Protein AF-A0A8H5K8V5-F1 (afdb_monomer)

Mean predicted aligned error: 14.96 Å

Sequence (140 aa):
MLPTPLQGTYQQYKADTDSVAAWLASTAKACGYPADLLTSTAVPSSQPKGGGRLKGKARKDAKKQKPAPSVAPVEPTRPKYIIAIKDFIPLAEYIFASTKPLISVPKSLAETIDRVIYMRSRFGAQLEEHGAEVNDKSDA

InterPro domains:
  IPR046539 Domain of unknown function DUF6604 [PF20253] (11-139)

Solvent-accessible surface area (backbone atoms only — not comparable to full-atom values): 9053 Å² total; per-residue (Å²): 131,82,58,70,71,57,53,54,52,52,50,50,35,52,53,38,49,51,50,53,51,49,50,44,52,54,50,23,41,68,48,67,45,63,65,73,71,44,49,51,80,66,73,81,73,77,65,88,68,88,75,84,84,89,75,76,93,76,86,77,75,82,85,77,74,86,80,78,90,77,85,67,83,81,68,82,79,72,86,83,70,49,75,60,77,85,49,51,60,60,38,50,51,52,46,68,73,35,80,52,59,83,81,79,83,56,68,69,55,55,56,37,51,53,47,34,53,52,43,51,56,50,51,52,54,54,34,50,77,71,73,44,89,78,67,78,80,76,78,119

pLDDT: mean 72.69, std 20.72, range [32.94, 95.94]

Organism: NCBI:txid42672

Secondary structure (DSSP, 8-state):
---HHHHHHHHHHHHHHHHHHHHHHHHHHHTT--HHHHB---S------------SS-SSSTTS-PPP---------PPPPB--GGGHHHHHHHHHH--SSPPPPPHHHHHHHHHHHHHHHHHHHHHHHTT----GGGG-

Radius of gyration: 21.62 Å; Cα contacts (8 Å, |Δi|>4): 65; chains: 1; bounding box: 50×56×41 Å

Foldseek 3Di:
DPDPVLVVLVVLLVVLVQVLLLCLLVLLVQLVNDVVLQAPPDPDPDDVPPDDDPPDDPPPDPPPDDDDDDPDPPDPPRDRTDDDPVCSVVSVVSSVPRPPPPDDDDPVNVVSVVSSVVSVVVSLVVCVVVPHDDDPVVPD

Structure (mmCIF, N/CA/C/O backbone):
data_AF-A0A8H5K8V5-F1
#
_entry.id   AF-A0A8H5K8V5-F1
#
loop_
_atom_site.group_PDB
_atom_site.id
_atom_site.type_symbol
_atom_site.label_atom_id
_atom_site.label_alt_id
_atom_site.label_comp_id
_atom_site.label_asym_id
_atom_site.label_entity_id
_atom_site.label_seq_id
_atom_site.pdbx_PDB_ins_code
_atom_site.Cartn_x
_atom_site.Cartn_y
_atom_site.Cartn_z
_atom_site.occupancy
_atom_site.B_iso_or_equiv
_atom_site.auth_seq_id
_atom_site.auth_comp_id
_atom_site.auth_asym_id
_atom_site.auth_atom_id
_atom_site.pdbx_PDB_model_num
ATOM 1 N N . MET A 1 1 ? 19.664 3.271 -21.479 1.00 57.97 1 MET A N 1
ATOM 2 C CA . MET A 1 1 ? 18.492 4.162 -21.336 1.00 57.97 1 MET A CA 1
ATOM 3 C C . MET A 1 1 ? 17.263 3.290 -21.477 1.00 57.97 1 MET A C 1
ATOM 5 O O . MET A 1 1 ? 17.178 2.612 -22.492 1.00 57.97 1 MET A O 1
ATOM 9 N N . LEU A 1 2 ? 16.387 3.215 -20.467 1.00 58.50 2 LEU A N 1
ATOM 10 C CA . LEU A 1 2 ? 15.146 2.447 -20.618 1.00 58.50 2 LEU A CA 1
ATOM 11 C C . LEU A 1 2 ? 14.264 3.118 -21.686 1.00 58.50 2 LEU A C 1
ATOM 13 O O . LEU A 1 2 ? 14.143 4.345 -21.662 1.00 58.50 2 LEU A O 1
ATOM 17 N N . PRO A 1 3 ? 13.649 2.351 -22.600 1.00 68.00 3 PRO A N 1
ATOM 18 C CA . PRO A 1 3 ? 12.609 2.852 -23.489 1.00 68.00 3 PRO A CA 1
ATOM 19 C C . PRO A 1 3 ? 11.557 3.680 -22.732 1.00 68.00 3 PRO A C 1
ATOM 21 O O . PRO A 1 3 ? 11.079 3.268 -21.675 1.00 68.00 3 PRO A O 1
ATOM 24 N N . THR A 1 4 ? 11.160 4.836 -23.272 1.00 63.28 4 THR A N 1
ATOM 25 C CA . THR A 1 4 ? 10.184 5.759 -22.654 1.00 63.28 4 THR A CA 1
ATOM 26 C C . THR A 1 4 ? 8.873 5.087 -22.204 1.00 63.28 4 THR A C 1
ATOM 28 O O . THR A 1 4 ? 8.406 5.406 -21.109 1.00 63.28 4 THR A O 1
ATOM 31 N N . PRO A 1 5 ? 8.295 4.114 -22.945 1.00 66.31 5 PRO A N 1
ATOM 32 C CA . PRO A 1 5 ? 7.114 3.383 -22.479 1.00 66.31 5 PRO A CA 1
ATOM 33 C C . PRO A 1 5 ? 7.359 2.592 -21.185 1.00 66.31 5 PRO A C 1
ATOM 35 O O . PRO A 1 5 ? 6.486 2.541 -20.324 1.00 66.31 5 PRO A O 1
ATOM 38 N N . LEU A 1 6 ? 8.562 2.033 -21.000 1.00 72.25 6 LEU A N 1
ATOM 39 C CA . LEU A 1 6 ? 8.928 1.279 -19.796 1.00 72.25 6 LEU A CA 1
ATOM 40 C C . LEU A 1 6 ? 9.077 2.184 -18.571 1.00 72.25 6 LEU A C 1
ATOM 42 O O . LEU A 1 6 ? 8.811 1.753 -17.451 1.00 72.25 6 LEU A O 1
ATOM 46 N N . GLN A 1 7 ? 9.457 3.449 -18.772 1.00 77.31 7 GLN A N 1
ATOM 47 C CA . GLN A 1 7 ? 9.548 4.417 -17.682 1.00 77.31 7 GLN A CA 1
ATOM 48 C C . GLN A 1 7 ? 8.167 4.741 -17.097 1.00 77.31 7 GLN A C 1
ATOM 50 O O . GLN A 1 7 ? 8.028 4.783 -15.876 1.00 77.31 7 GLN A O 1
ATOM 55 N N . GLY A 1 8 ? 7.146 4.905 -17.947 1.00 82.81 8 GLY A N 1
ATOM 56 C CA . GLY A 1 8 ? 5.762 5.106 -17.507 1.00 82.81 8 GLY A CA 1
ATOM 57 C C . GLY A 1 8 ? 5.203 3.888 -16.768 1.00 82.81 8 GLY A C 1
ATOM 58 O O . GLY A 1 8 ? 4.679 4.026 -15.665 1.00 82.81 8 GLY A O 1
ATOM 59 N N . THR A 1 9 ? 5.403 2.686 -17.319 1.00 82.88 9 THR A N 1
ATOM 60 C CA . THR A 1 9 ? 5.012 1.413 -16.684 1.00 82.88 9 THR A CA 1
ATOM 61 C C . THR A 1 9 ? 5.640 1.253 -15.299 1.00 82.88 9 THR A C 1
ATOM 63 O O . THR A 1 9 ? 4.949 0.942 -14.329 1.00 82.88 9 THR A O 1
ATOM 66 N N . TYR A 1 10 ? 6.944 1.519 -15.178 1.00 85.06 10 TYR A N 1
ATOM 67 C CA . TYR A 1 10 ? 7.652 1.417 -13.904 1.00 85.06 10 TYR A CA 1
ATOM 68 C C . TYR A 1 10 ? 7.175 2.461 -12.882 1.00 85.06 10 TYR A C 1
ATOM 70 O O . TYR A 1 10 ? 7.000 2.143 -11.706 1.00 85.06 10 TYR A O 1
ATOM 78 N N . GLN A 1 11 ? 6.924 3.702 -13.313 1.00 88.50 11 GLN A N 1
ATOM 79 C CA . GLN A 1 11 ? 6.360 4.739 -12.442 1.00 88.50 11 GLN A CA 1
ATOM 80 C C . GLN A 1 11 ? 4.967 4.361 -11.931 1.00 88.50 11 GLN A C 1
ATOM 82 O O . GLN A 1 11 ? 4.701 4.518 -10.740 1.00 88.50 11 GLN A O 1
ATOM 87 N N . GLN A 1 12 ? 4.109 3.819 -12.800 1.00 89.00 12 GLN A N 1
ATOM 88 C CA . GLN A 1 12 ? 2.776 3.357 -12.421 1.00 89.00 12 GLN A CA 1
ATOM 89 C C . GLN A 1 12 ? 2.855 2.216 -11.400 1.00 89.00 12 GLN A C 1
ATOM 91 O O . GLN A 1 12 ? 2.226 2.295 -10.349 1.00 89.00 12 GLN A O 1
ATOM 96 N N . TYR A 1 13 ? 3.713 1.219 -11.644 1.00 90.94 13 TYR A N 1
ATOM 97 C CA . TYR A 1 13 ? 3.995 0.149 -10.684 1.00 90.94 13 TYR A CA 1
ATOM 98 C C . TYR A 1 13 ? 4.405 0.696 -9.305 1.00 90.94 13 TYR A C 1
ATOM 100 O O . TYR A 1 13 ? 3.894 0.247 -8.276 1.00 90.94 13 TYR A O 1
ATOM 108 N N . LYS A 1 14 ? 5.300 1.695 -9.265 1.00 90.88 14 LYS A N 1
ATOM 109 C CA . LYS A 1 14 ? 5.727 2.334 -8.010 1.00 90.88 14 LYS A CA 1
ATOM 110 C C . LYS A 1 14 ? 4.575 3.055 -7.311 1.00 90.88 14 LYS A C 1
ATOM 112 O O . LYS A 1 14 ? 4.399 2.852 -6.114 1.00 90.88 14 LYS A O 1
ATOM 117 N N . ALA A 1 15 ? 3.785 3.834 -8.045 1.00 91.62 15 ALA A N 1
ATOM 118 C CA . ALA A 1 15 ? 2.640 4.557 -7.493 1.00 91.62 15 ALA A CA 1
ATOM 119 C C . ALA A 1 15 ? 1.560 3.612 -6.938 1.00 91.62 15 ALA A C 1
ATOM 121 O O . ALA A 1 15 ? 0.987 3.861 -5.874 1.00 91.62 15 ALA A O 1
ATOM 122 N N . ASP A 1 16 ? 1.310 2.500 -7.627 1.00 92.56 16 ASP A N 1
ATOM 123 C CA . ASP A 1 16 ? 0.351 1.493 -7.187 1.00 92.56 16 ASP A CA 1
ATOM 124 C C . ASP A 1 16 ? 0.856 0.737 -5.952 1.00 92.56 16 ASP A C 1
ATOM 126 O O . ASP A 1 16 ? 0.105 0.539 -4.997 1.00 92.56 16 ASP A O 1
ATOM 130 N N . THR A 1 17 ? 2.151 0.404 -5.914 1.00 93.56 17 THR A N 1
ATOM 131 C CA . THR A 1 17 ? 2.793 -0.191 -4.729 1.00 93.56 17 THR A CA 1
ATOM 132 C C . THR A 1 17 ? 2.690 0.739 -3.518 1.00 93.56 17 THR A C 1
ATOM 134 O O . THR A 1 17 ? 2.332 0.296 -2.426 1.00 93.56 17 THR A O 1
ATOM 137 N N . ASP A 1 18 ? 2.952 2.035 -3.706 1.00 91.94 18 ASP A N 1
ATOM 138 C CA . ASP A 1 18 ? 2.837 3.041 -2.646 1.00 91.94 18 ASP A CA 1
ATOM 139 C C . ASP A 1 18 ? 1.383 3.186 -2.161 1.00 91.94 18 ASP A C 1
ATOM 141 O O . ASP A 1 18 ? 1.139 3.392 -0.971 1.00 91.94 18 ASP A O 1
ATOM 145 N N . SER A 1 19 ? 0.405 3.023 -3.058 1.00 92.88 19 SER A N 1
ATOM 146 C CA . SER A 1 19 ? -1.022 3.044 -2.714 1.00 92.88 19 SER A CA 1
ATOM 147 C C . SER A 1 19 ? -1.424 1.840 -1.856 1.00 92.88 19 SER A C 1
ATOM 149 O O . SER A 1 19 ? -2.123 2.011 -0.854 1.00 92.88 19 SER A O 1
ATOM 151 N N . VAL A 1 20 ? -0.936 0.639 -2.192 1.00 94.19 20 VAL A N 1
ATOM 152 C CA . VAL A 1 20 ? -1.133 -0.575 -1.377 1.00 94.19 20 VAL A CA 1
ATOM 153 C C . VAL A 1 20 ? -0.485 -0.410 -0.002 1.00 94.19 20 VAL A C 1
ATOM 155 O O . VAL A 1 20 ? -1.133 -0.655 1.016 1.00 94.19 20 VAL A O 1
ATOM 158 N N . ALA A 1 21 ? 0.756 0.083 0.048 1.00 93.62 21 ALA A N 1
ATOM 159 C CA . ALA A 1 21 ? 1.462 0.352 1.299 1.00 93.62 21 ALA A CA 1
ATOM 160 C C . ALA A 1 21 ? 0.695 1.352 2.183 1.00 93.62 21 ALA A C 1
ATOM 162 O O . ALA A 1 21 ? 0.471 1.105 3.368 1.00 93.62 21 ALA A O 1
ATOM 163 N N . ALA A 1 22 ? 0.242 2.468 1.607 1.00 92.56 22 ALA A N 1
ATOM 164 C CA . ALA A 1 22 ? -0.519 3.478 2.332 1.00 92.56 22 ALA A CA 1
ATOM 165 C C . ALA A 1 22 ? -1.833 2.918 2.895 1.00 92.56 22 ALA A C 1
ATOM 167 O O . ALA A 1 22 ? -2.189 3.218 4.040 1.00 92.56 22 ALA A O 1
ATOM 168 N N . TRP A 1 23 ? -2.540 2.084 2.125 1.00 94.69 23 TRP A N 1
ATOM 169 C CA . TRP A 1 23 ? -3.752 1.426 2.603 1.00 94.69 23 TRP A CA 1
ATOM 170 C C . TRP A 1 23 ? -3.455 0.460 3.755 1.00 94.69 23 TRP A C 1
ATOM 172 O O . TRP A 1 23 ? -4.118 0.544 4.789 1.00 94.69 23 TRP A O 1
ATOM 182 N N . LEU A 1 24 ? -2.424 -0.384 3.636 1.00 94.94 24 LEU A N 1
ATOM 183 C CA . LEU A 1 24 ? -2.024 -1.311 4.700 1.00 94.94 24 LEU A CA 1
ATOM 184 C C . LEU A 1 24 ? -1.648 -0.572 5.987 1.00 94.94 24 LEU A C 1
ATOM 186 O O . LEU A 1 24 ? -2.182 -0.885 7.046 1.00 94.94 24 LEU A O 1
ATOM 190 N N . ALA A 1 25 ? -0.794 0.452 5.922 1.00 93.44 25 ALA A N 1
ATOM 191 C CA . ALA A 1 25 ? -0.402 1.183 7.127 1.00 93.44 25 ALA A CA 1
ATOM 192 C C . ALA A 1 25 ? -1.563 1.943 7.771 1.00 93.44 25 ALA A C 1
ATOM 194 O O . ALA A 1 25 ? -1.726 1.898 8.991 1.00 93.44 25 ALA A O 1
ATOM 195 N N . SER A 1 26 ? -2.367 2.658 6.981 1.00 92.50 26 SER A N 1
ATOM 196 C CA . SER A 1 26 ? -3.498 3.418 7.527 1.00 92.50 26 SER A CA 1
ATOM 197 C C . SER A 1 26 ? -4.543 2.497 8.159 1.00 92.50 26 SER A C 1
ATOM 199 O O . SER A 1 26 ? -5.023 2.783 9.258 1.00 92.50 26 SER A O 1
ATOM 201 N N . THR A 1 27 ? -4.827 1.361 7.522 1.00 94.00 27 THR A N 1
ATOM 202 C CA . THR A 1 27 ? -5.804 0.382 8.005 1.00 94.00 27 THR A CA 1
ATOM 203 C C . THR A 1 27 ? -5.281 -0.381 9.220 1.00 94.00 27 THR A C 1
ATOM 205 O O . THR A 1 27 ? -5.990 -0.486 10.219 1.00 94.00 27 THR A O 1
ATOM 208 N N . ALA A 1 28 ? -4.023 -0.833 9.206 1.00 93.38 28 ALA A N 1
ATOM 209 C CA . AL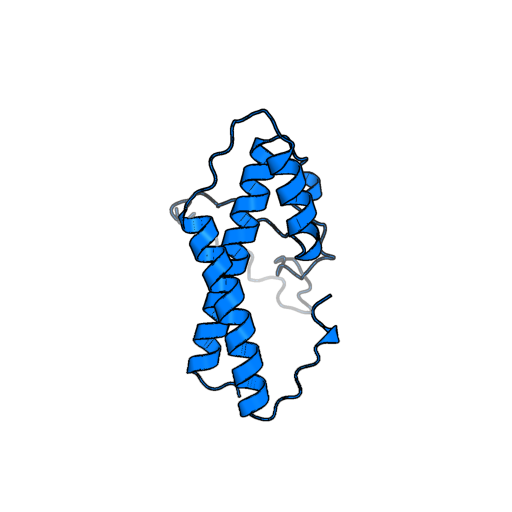A A 1 28 ? -3.402 -1.481 10.361 1.00 93.38 28 ALA A CA 1
ATOM 210 C C . ALA A 1 28 ? -3.367 -0.534 11.569 1.00 93.38 28 ALA A C 1
ATOM 212 O O . ALA A 1 28 ? -3.742 -0.921 12.674 1.00 93.38 28 ALA A O 1
ATOM 213 N N . LYS A 1 29 ? -3.015 0.742 11.357 1.00 92.75 29 LYS A N 1
ATOM 214 C CA . LYS A 1 29 ? -3.066 1.768 12.407 1.00 92.75 29 LYS A CA 1
ATOM 215 C C . LYS A 1 29 ? -4.479 1.945 12.967 1.00 92.75 29 LYS A C 1
ATOM 217 O O . LYS A 1 29 ? -4.637 2.043 14.180 1.00 92.75 29 LYS A O 1
ATOM 222 N N . ALA A 1 30 ? -5.501 1.968 12.110 1.00 91.56 30 ALA A N 1
ATOM 223 C CA . ALA A 1 30 ? -6.898 2.046 12.544 1.00 91.56 30 ALA A CA 1
ATOM 224 C C . ALA A 1 30 ? -7.338 0.814 13.361 1.00 91.56 30 ALA A C 1
ATOM 226 O O . ALA A 1 30 ? -8.220 0.931 14.207 1.00 91.56 30 ALA A O 1
ATOM 227 N N . CYS A 1 31 ? -6.689 -0.335 13.154 1.00 92.44 31 CYS A N 1
ATOM 228 C CA . CYS A 1 31 ? -6.877 -1.562 13.934 1.00 92.44 31 CYS A CA 1
ATOM 229 C C . CYS A 1 31 ? -6.082 -1.604 15.245 1.00 92.44 31 CYS A C 1
ATOM 231 O O . CYS A 1 31 ? -6.191 -2.576 15.983 1.00 92.44 31 CYS A O 1
ATOM 233 N N . GLY A 1 32 ? -5.283 -0.574 15.543 1.00 91.94 32 GLY A N 1
ATOM 234 C CA . GLY A 1 32 ? -4.461 -0.512 16.753 1.00 91.94 32 GLY A CA 1
ATOM 235 C C . GLY A 1 32 ? -3.009 -0.955 16.569 1.00 91.94 32 GLY A C 1
ATOM 236 O O . GLY A 1 32 ? -2.292 -1.071 17.562 1.00 91.94 32 GLY A O 1
ATOM 237 N N . TYR A 1 33 ? -2.544 -1.163 15.332 1.00 91.06 33 TYR A N 1
ATOM 238 C CA . TYR A 1 33 ? -1.136 -1.466 15.080 1.00 91.06 33 TYR A CA 1
ATOM 239 C C . TYR A 1 33 ? -0.253 -0.278 15.507 1.00 91.06 33 TYR A C 1
ATOM 241 O O . TYR A 1 33 ? -0.568 0.873 15.171 1.00 91.06 33 TYR A O 1
ATOM 249 N N . PRO A 1 34 ? 0.854 -0.515 16.234 1.00 87.06 34 PRO A N 1
ATOM 250 C CA . PRO A 1 34 ? 1.689 0.556 16.768 1.00 87.06 34 PRO A CA 1
ATOM 251 C C . PRO A 1 34 ? 2.325 1.384 15.644 1.00 87.06 34 PRO A C 1
ATOM 253 O O . PRO A 1 34 ? 3.004 0.864 14.759 1.00 87.06 34 PRO A O 1
ATOM 256 N N . ALA A 1 35 ? 2.128 2.704 15.702 1.00 83.06 35 ALA A N 1
ATOM 257 C CA . ALA A 1 35 ? 2.608 3.629 14.675 1.00 83.06 35 ALA A CA 1
ATOM 258 C C . ALA A 1 35 ? 4.141 3.641 14.546 1.00 83.06 35 ALA A C 1
ATOM 260 O O . ALA A 1 35 ? 4.641 3.816 13.437 1.00 83.06 35 ALA A O 1
ATOM 261 N N . ASP A 1 36 ? 4.862 3.384 15.640 1.00 82.12 36 ASP A N 1
ATOM 262 C CA . ASP A 1 36 ? 6.329 3.337 15.667 1.00 82.12 36 ASP A CA 1
ATOM 263 C C . ASP A 1 36 ? 6.893 2.235 14.757 1.00 82.12 36 ASP A C 1
ATOM 265 O O . ASP A 1 36 ? 7.975 2.385 14.194 1.00 82.12 36 ASP A O 1
ATOM 269 N N . LEU A 1 37 ? 6.133 1.152 14.551 1.00 80.94 37 LEU A N 1
ATOM 270 C CA . LEU A 1 37 ? 6.502 0.063 13.641 1.00 80.94 37 LEU A CA 1
ATOM 271 C C . LEU A 1 37 ? 6.145 0.361 12.173 1.00 80.94 37 LEU A C 1
ATOM 273 O O . LEU A 1 37 ? 6.694 -0.267 11.274 1.00 80.94 37 LEU A O 1
ATOM 277 N N . LEU A 1 38 ? 5.246 1.320 11.913 1.00 79.19 38 LEU A N 1
ATOM 278 C CA . LEU A 1 38 ? 4.859 1.765 10.559 1.00 79.19 38 LEU A CA 1
ATOM 279 C C . LEU A 1 38 ? 5.781 2.861 10.010 1.00 79.19 38 LEU A C 1
ATOM 281 O O . LEU A 1 38 ? 5.736 3.201 8.824 1.00 79.19 38 LEU A O 1
ATOM 285 N N . THR A 1 39 ? 6.613 3.426 10.878 1.00 68.62 39 THR A N 1
ATOM 286 C CA . THR A 1 39 ? 7.744 4.276 10.534 1.00 68.62 39 THR A CA 1
ATOM 287 C C . THR A 1 39 ? 9.003 3.459 10.739 1.00 68.62 39 THR A C 1
ATOM 289 O O . THR A 1 39 ? 9.752 3.696 11.684 1.00 68.62 39 THR A O 1
ATOM 292 N N . SER A 1 40 ? 9.224 2.447 9.898 1.00 52.25 40 SER A N 1
ATOM 293 C CA . SER A 1 40 ? 10.478 1.708 9.978 1.00 52.25 40 SER A CA 1
ATOM 294 C C . SER A 1 40 ? 11.618 2.714 9.840 1.00 52.25 40 SER A C 1
ATOM 296 O O . SER A 1 40 ? 11.667 3.482 8.872 1.00 52.25 40 SER A O 1
ATOM 298 N N . THR A 1 41 ? 12.468 2.771 10.869 1.00 43.69 41 THR A N 1
ATOM 299 C CA . THR A 1 41 ? 13.678 3.585 10.945 1.00 43.69 41 THR A CA 1
ATOM 300 C C . THR A 1 41 ? 14.578 3.201 9.780 1.00 43.69 41 THR A C 1
ATOM 302 O O . THR A 1 41 ? 15.487 2.383 9.902 1.00 43.69 41 THR A O 1
ATOM 305 N N . ALA A 1 42 ? 14.333 3.802 8.622 1.00 36.19 42 ALA A N 1
ATOM 306 C CA . ALA A 1 42 ? 15.342 3.912 7.603 1.00 36.19 42 ALA A CA 1
ATOM 307 C C . ALA A 1 42 ? 16.473 4.726 8.239 1.00 36.19 42 ALA A C 1
ATOM 309 O O . ALA A 1 42 ? 16.310 5.906 8.565 1.00 36.19 42 ALA A O 1
ATOM 310 N N . VAL A 1 43 ? 17.616 4.066 8.438 1.00 37.62 43 VAL A N 1
ATOM 311 C CA . VAL A 1 43 ? 18.957 4.672 8.418 1.00 37.62 43 VAL A CA 1
ATOM 312 C C . VAL A 1 43 ? 18.883 5.937 7.560 1.00 37.62 43 VAL A C 1
ATOM 314 O O . VAL A 1 43 ? 18.350 5.832 6.454 1.00 37.62 43 VAL A O 1
ATOM 317 N N . PRO A 1 44 ? 19.303 7.120 8.048 1.00 36.59 44 PRO A N 1
AT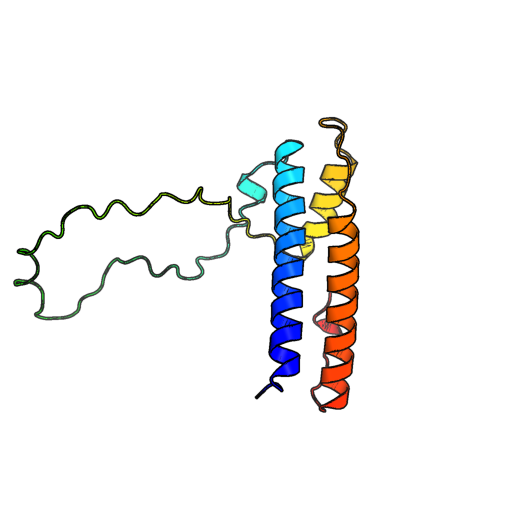OM 318 C CA . PRO A 1 44 ? 18.859 8.394 7.499 1.00 36.59 44 PRO A CA 1
ATOM 319 C C . PRO A 1 44 ? 19.181 8.466 6.009 1.00 36.59 44 PRO A C 1
ATOM 321 O O . PRO A 1 44 ? 20.294 8.810 5.618 1.00 36.59 44 PRO A O 1
ATOM 324 N N . SER A 1 45 ? 18.187 8.184 5.164 1.00 33.88 45 SER A N 1
ATOM 325 C CA . SER A 1 45 ? 18.202 8.645 3.792 1.00 33.88 45 SER A CA 1
ATOM 326 C C . SER A 1 45 ? 18.100 10.149 3.929 1.00 33.88 45 SER A C 1
ATOM 328 O O . SER A 1 45 ? 17.055 10.670 4.326 1.00 33.88 45 SER A O 1
ATOM 330 N N . SER A 1 46 ? 19.236 10.805 3.732 1.00 40.78 46 SER A N 1
ATOM 331 C CA . SER A 1 46 ? 19.423 12.242 3.645 1.00 40.78 46 SER A CA 1
ATOM 332 C C . SER A 1 46 ? 18.167 12.952 3.138 1.00 40.78 46 SER A C 1
ATOM 334 O O . SER A 1 46 ? 17.996 13.175 1.942 1.00 40.78 46 SER A O 1
ATOM 336 N N . GLN A 1 47 ? 17.311 13.386 4.066 1.00 36.38 47 GLN A N 1
ATOM 337 C CA . GLN A 1 47 ? 16.662 14.666 3.872 1.00 36.38 47 GLN A CA 1
ATOM 338 C C . GLN A 1 47 ? 17.803 15.672 3.702 1.00 36.38 47 GLN A C 1
ATOM 340 O O . GLN A 1 47 ? 18.756 15.620 4.493 1.00 36.38 47 GLN A O 1
ATOM 345 N N . PRO A 1 48 ? 17.745 16.602 2.737 1.00 36.25 48 PRO A N 1
ATOM 346 C CA . PRO A 1 48 ? 18.562 17.793 2.822 1.00 36.25 48 PRO A CA 1
ATOM 347 C C . PRO A 1 48 ? 18.038 18.582 4.026 1.00 36.25 48 PRO A C 1
ATOM 349 O O . PRO A 1 48 ? 17.215 19.485 3.911 1.00 36.25 48 PRO A O 1
ATOM 352 N N . LYS A 1 49 ? 18.493 18.198 5.224 1.00 39.44 49 LYS A N 1
ATOM 353 C CA . LYS A 1 49 ? 18.468 19.058 6.392 1.00 39.44 49 LYS A CA 1
ATOM 354 C C . LYS A 1 49 ? 19.343 20.241 6.012 1.00 39.44 49 LYS A C 1
ATOM 356 O O . LYS A 1 49 ? 20.570 20.148 6.012 1.00 39.44 49 LYS A O 1
ATOM 361 N N . GLY A 1 50 ? 18.699 21.341 5.630 1.00 44.94 50 GLY A N 1
ATOM 362 C CA . GLY A 1 50 ? 19.331 22.649 5.644 1.00 44.94 50 GLY A CA 1
ATOM 363 C C . GLY A 1 50 ? 19.978 22.823 7.014 1.00 44.94 50 GLY A C 1
ATOM 364 O O . GLY A 1 50 ? 19.288 22.834 8.029 1.00 44.94 50 GLY A O 1
ATOM 365 N N . GLY A 1 51 ? 21.311 22.826 7.054 1.00 40.94 51 GLY A N 1
ATOM 366 C CA . GLY A 1 51 ? 21.990 22.702 8.340 1.00 40.94 51 GLY A CA 1
ATOM 367 C C . GLY A 1 51 ? 23.488 22.433 8.303 1.00 40.94 51 GLY A C 1
ATOM 368 O O . GLY A 1 51 ? 23.979 21.695 9.141 1.00 40.94 51 GLY A O 1
ATOM 369 N N . GLY A 1 52 ? 24.225 23.065 7.385 1.00 39.38 52 GLY A N 1
ATOM 370 C CA . GLY A 1 52 ? 25.584 23.523 7.691 1.00 39.38 52 GLY A CA 1
ATOM 371 C C . GLY A 1 52 ? 26.769 22.607 7.362 1.00 39.38 52 GLY A C 1
ATOM 372 O O . GLY A 1 52 ? 27.106 21.698 8.107 1.00 39.38 52 GLY A O 1
ATOM 373 N N . ARG A 1 53 ? 27.563 23.052 6.378 1.00 41.22 53 ARG A N 1
ATOM 374 C CA . ARG A 1 53 ? 28.948 23.507 6.620 1.00 41.22 53 ARG A CA 1
ATOM 375 C C . ARG A 1 53 ? 29.368 24.488 5.518 1.00 41.22 53 ARG A C 1
ATOM 377 O O . ARG A 1 53 ? 30.065 24.130 4.579 1.00 41.22 53 ARG A O 1
ATOM 384 N N . LEU A 1 54 ? 28.954 25.754 5.640 1.00 51.34 54 LEU A N 1
ATOM 385 C CA . LEU A 1 54 ? 29.539 26.843 4.846 1.00 51.34 54 LEU A CA 1
ATOM 386 C C . LEU A 1 54 ? 31.008 27.004 5.256 1.00 51.34 54 LEU A C 1
ATOM 388 O O . LEU A 1 54 ? 31.319 27.513 6.339 1.00 51.34 54 LEU A O 1
ATOM 392 N N . LYS A 1 55 ? 31.902 26.511 4.399 1.00 49.12 55 LYS A N 1
ATOM 393 C CA . LYS A 1 55 ? 33.348 26.692 4.493 1.00 49.12 55 LYS A CA 1
ATOM 394 C C . LYS A 1 55 ? 33.693 28.071 3.929 1.00 49.12 55 LYS A C 1
ATOM 396 O O . LYS A 1 55 ? 33.378 28.349 2.786 1.00 49.12 55 LYS A O 1
ATOM 401 N N . GLY A 1 56 ? 34.358 28.899 4.736 1.00 48.47 56 GLY A N 1
ATOM 402 C CA . GLY A 1 56 ? 35.108 30.071 4.269 1.00 48.47 56 GLY A CA 1
ATOM 403 C C . GLY A 1 56 ? 34.292 31.297 3.827 1.00 48.47 56 GLY A C 1
ATOM 404 O O . GLY A 1 56 ? 33.522 31.262 2.883 1.00 48.47 56 GLY A O 1
ATOM 405 N N . LYS A 1 57 ? 34.531 32.423 4.512 1.00 51.59 57 LYS A N 1
ATOM 406 C CA . LYS A 1 57 ? 34.352 33.826 4.070 1.00 51.59 57 LYS A CA 1
ATOM 407 C C . LYS A 1 57 ? 32.990 34.380 3.604 1.00 51.59 57 LYS A C 1
ATOM 409 O O . LYS A 1 57 ? 32.906 35.592 3.495 1.00 51.59 57 LYS A O 1
ATOM 414 N N . ALA A 1 58 ? 31.907 33.610 3.520 1.00 52.28 58 ALA A N 1
ATOM 415 C CA . ALA A 1 58 ? 30.559 34.154 3.241 1.00 52.28 58 ALA A CA 1
ATOM 416 C C . ALA A 1 58 ? 29.707 34.473 4.500 1.00 52.28 58 ALA A C 1
ATOM 418 O O . ALA A 1 58 ? 28.482 34.533 4.446 1.00 52.28 58 ALA A O 1
ATOM 419 N N . ARG A 1 59 ? 30.329 34.628 5.681 1.00 51.53 59 ARG A N 1
ATOM 420 C CA . ARG A 1 59 ? 29.629 34.677 6.987 1.00 51.53 59 ARG A CA 1
ATOM 421 C C . ARG A 1 59 ? 29.145 36.060 7.464 1.00 51.53 59 ARG A C 1
ATOM 423 O O . ARG A 1 59 ? 28.682 36.127 8.599 1.00 51.53 59 ARG A O 1
ATOM 430 N N . LYS A 1 60 ? 29.230 37.151 6.691 1.00 48.38 60 LYS A N 1
ATOM 431 C CA . LYS A 1 60 ? 28.843 38.485 7.213 1.00 48.38 60 LYS A CA 1
ATOM 432 C C . LYS A 1 60 ? 27.697 39.220 6.507 1.00 48.38 60 LYS A C 1
ATOM 434 O O . LYS A 1 60 ? 27.050 40.009 7.189 1.00 48.38 60 LYS A O 1
ATOM 439 N N . ASP A 1 61 ? 27.330 38.892 5.269 1.00 49.25 61 ASP A N 1
ATOM 440 C CA . ASP A 1 61 ? 26.391 39.762 4.529 1.00 49.25 61 ASP A CA 1
ATOM 441 C C . ASP A 1 61 ? 24.937 39.265 4.440 1.00 49.25 61 ASP A C 1
ATOM 443 O O . ASP A 1 61 ? 24.039 40.043 4.138 1.00 49.25 61 ASP A O 1
ATOM 447 N N . ALA A 1 62 ? 24.634 38.018 4.811 1.00 44.72 62 ALA A N 1
ATOM 448 C CA . ALA A 1 62 ? 23.268 37.480 4.705 1.00 44.72 62 ALA A CA 1
ATOM 449 C C . ALA A 1 62 ? 22.389 37.676 5.963 1.00 44.72 62 ALA A C 1
ATOM 451 O O . ALA A 1 62 ? 21.346 37.040 6.093 1.00 44.72 62 ALA A O 1
ATOM 452 N N . LYS A 1 63 ? 22.779 38.541 6.918 1.00 49.19 63 LYS A N 1
ATOM 453 C CA . LYS A 1 63 ? 21.973 38.837 8.130 1.00 49.19 63 LYS A CA 1
ATOM 454 C C . LYS A 1 63 ? 21.009 40.024 7.956 1.00 49.19 63 LYS A C 1
ATOM 456 O O . LYS A 1 63 ? 20.400 40.467 8.926 1.00 49.19 63 LYS A O 1
ATOM 461 N N . LYS A 1 64 ? 20.847 40.546 6.737 1.00 49.16 64 LYS A N 1
ATOM 462 C CA . LYS A 1 64 ? 19.936 41.660 6.436 1.00 49.16 64 LYS A CA 1
ATOM 463 C C . LYS A 1 64 ? 19.105 41.393 5.185 1.00 49.16 64 LYS A C 1
ATOM 465 O O . LYS A 1 64 ? 19.248 42.108 4.209 1.00 49.16 64 LYS A O 1
ATOM 470 N N . GLN A 1 65 ? 18.221 40.403 5.214 1.00 40.41 65 GLN A N 1
ATOM 471 C CA . GLN A 1 65 ? 16.999 40.450 4.403 1.00 40.41 65 GLN A CA 1
ATOM 472 C C . GLN A 1 65 ? 16.009 39.412 4.927 1.00 40.41 65 GLN A C 1
ATOM 474 O O . GLN A 1 65 ? 16.177 38.210 4.764 1.00 40.41 65 GLN A O 1
ATOM 479 N N . LYS A 1 66 ? 15.000 39.921 5.633 1.00 47.81 66 LYS A N 1
ATOM 480 C CA . LYS A 1 66 ? 13.756 39.239 5.993 1.00 47.81 66 LYS A CA 1
ATOM 481 C C . LYS A 1 66 ? 12.902 39.156 4.719 1.00 47.81 66 LYS A C 1
ATOM 483 O O . LYS A 1 66 ? 12.614 40.218 4.169 1.00 47.81 66 LYS A O 1
ATOM 488 N N . PRO A 1 67 ? 12.421 37.980 4.294 1.00 39.56 67 PRO A N 1
ATOM 489 C CA . PRO A 1 67 ? 11.199 37.905 3.506 1.00 39.56 67 PRO A CA 1
ATOM 490 C C . PRO A 1 67 ? 10.018 37.583 4.426 1.00 39.56 67 PRO A C 1
ATOM 492 O O . PRO A 1 67 ? 10.125 36.783 5.355 1.00 39.56 67 PRO A O 1
ATOM 495 N N . ALA A 1 68 ? 8.912 38.276 4.178 1.00 42.53 68 ALA A N 1
ATOM 496 C CA . ALA A 1 68 ? 7.625 38.152 4.850 1.00 42.53 68 ALA A CA 1
ATOM 497 C C . ALA A 1 68 ? 7.035 36.726 4.748 1.00 42.53 68 ALA A C 1
ATOM 499 O O . ALA A 1 68 ? 7.386 35.988 3.824 1.00 42.53 68 ALA A O 1
ATOM 500 N N . PRO A 1 69 ? 6.126 36.327 5.660 1.00 41.31 69 PRO A N 1
ATOM 501 C CA . PRO A 1 69 ? 5.466 35.031 5.576 1.00 41.31 69 PRO A CA 1
ATOM 502 C C . PRO A 1 69 ? 4.538 35.007 4.354 1.00 41.31 69 PRO A C 1
ATOM 504 O O . PRO A 1 69 ? 3.488 35.646 4.339 1.00 41.31 69 PRO A O 1
ATOM 507 N N . SER A 1 70 ? 4.936 34.269 3.317 1.00 40.94 70 SER A N 1
ATOM 508 C CA . SER A 1 70 ? 4.019 33.843 2.263 1.00 40.94 70 SER A CA 1
ATOM 509 C C . SER A 1 70 ? 3.132 32.751 2.852 1.00 40.94 70 SER A C 1
ATOM 511 O O . SER A 1 70 ? 3.606 31.673 3.213 1.00 40.94 70 SER A O 1
ATOM 513 N N . VAL A 1 71 ? 1.851 33.071 3.021 1.00 50.22 71 VAL A N 1
ATOM 514 C CA . VAL A 1 71 ? 0.808 32.123 3.410 1.00 50.22 71 VAL A CA 1
ATOM 515 C C . VAL A 1 71 ? 0.551 31.226 2.200 1.00 50.22 71 VAL A C 1
ATOM 517 O O . VAL A 1 71 ? -0.298 31.519 1.364 1.00 50.22 71 VAL A O 1
ATOM 520 N N . ALA A 1 72 ? 1.338 30.161 2.065 1.00 48.59 72 ALA A N 1
ATOM 521 C CA . ALA A 1 72 ? 0.985 29.057 1.185 1.00 48.59 72 ALA A CA 1
ATOM 522 C C . ALA A 1 72 ? -0.153 28.260 1.852 1.00 48.59 72 ALA A C 1
ATOM 524 O O . ALA A 1 72 ? -0.092 28.044 3.069 1.00 48.59 72 ALA A O 1
ATOM 525 N N . PRO A 1 73 ? -1.187 27.823 1.111 1.00 43.78 73 PRO A N 1
ATOM 526 C CA . PRO A 1 73 ? -2.219 26.953 1.657 1.00 43.78 73 PRO A CA 1
ATOM 527 C C . PRO A 1 73 ? -1.568 25.696 2.235 1.00 43.78 73 PRO A C 1
ATOM 529 O O . PRO A 1 73 ? -0.826 24.995 1.547 1.00 43.78 73 PRO A O 1
ATOM 532 N N . VAL A 1 74 ? -1.818 25.431 3.516 1.00 47.81 74 VAL A N 1
ATOM 533 C CA . VAL A 1 74 ? -1.415 24.186 4.169 1.00 47.81 74 VAL A CA 1
ATOM 534 C C . VAL A 1 74 ? -2.309 23.092 3.598 1.00 47.81 74 VAL A C 1
ATOM 536 O O . VAL A 1 74 ? -3.392 22.827 4.115 1.00 47.81 74 VAL A O 1
ATOM 539 N N . GLU A 1 75 ? -1.891 22.491 2.485 1.00 53.72 75 GLU A N 1
ATOM 540 C CA . GLU A 1 75 ? -2.437 21.203 2.069 1.00 53.72 75 GLU A CA 1
ATOM 541 C C . GLU A 1 75 ? -2.283 20.236 3.253 1.00 53.72 75 GLU A C 1
ATOM 543 O O . GLU A 1 75 ? -1.206 20.197 3.863 1.00 53.72 75 GLU A O 1
ATOM 548 N N . PRO A 1 76 ? -3.328 19.476 3.628 1.00 48.69 76 PRO A N 1
ATOM 549 C CA . PRO A 1 76 ? -3.211 18.513 4.708 1.00 48.69 76 PRO A CA 1
ATOM 550 C C . PRO A 1 76 ? -2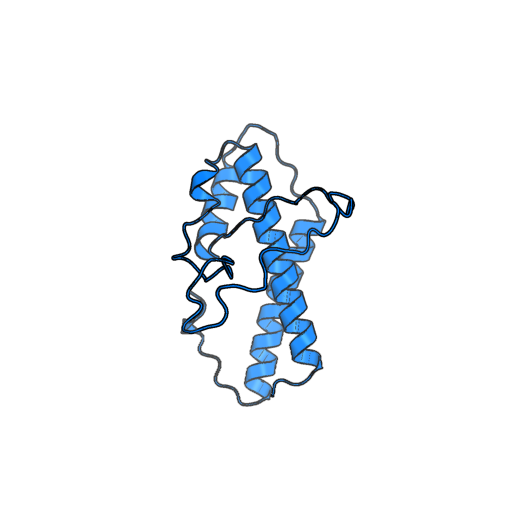.103 17.528 4.337 1.00 48.69 76 PRO A C 1
ATOM 552 O O . PRO A 1 76 ? -2.211 16.777 3.365 1.00 48.69 76 PRO A O 1
ATOM 555 N N . THR A 1 77 ? -1.010 17.553 5.097 1.00 58.53 77 THR A N 1
ATOM 556 C CA . THR A 1 77 ? 0.116 16.644 4.922 1.00 58.53 77 THR A CA 1
ATOM 557 C C . THR A 1 77 ? -0.385 15.225 5.147 1.00 58.53 77 THR A C 1
ATOM 559 O O . THR A 1 77 ? -0.568 14.780 6.280 1.00 58.53 77 THR A O 1
ATOM 562 N N . ARG A 1 78 ? -0.657 14.502 4.052 1.00 62.28 78 ARG A N 1
ATOM 563 C CA . ARG A 1 78 ? -1.027 13.087 4.128 1.00 62.28 78 ARG A CA 1
ATOM 564 C C . ARG A 1 78 ? 0.087 12.352 4.880 1.00 62.28 78 ARG A C 1
ATOM 566 O O . ARG A 1 78 ? 1.262 12.580 4.570 1.00 62.28 78 ARG A O 1
ATOM 573 N N . PRO A 1 79 ? -0.241 11.498 5.863 1.00 69.94 79 PRO A N 1
ATOM 574 C CA . PRO A 1 79 ? 0.775 10.753 6.588 1.00 69.94 79 PRO A CA 1
ATOM 575 C C . PRO A 1 79 ? 1.567 9.896 5.596 1.00 69.94 79 PRO A C 1
ATOM 577 O O . PRO A 1 79 ? 0.995 9.109 4.842 1.00 69.94 79 PRO A O 1
ATOM 580 N N . LYS A 1 80 ? 2.888 10.093 5.567 1.00 77.56 80 LYS A N 1
ATOM 581 C CA . LYS A 1 80 ? 3.801 9.320 4.727 1.00 77.56 80 LYS A CA 1
ATOM 582 C C . LYS A 1 80 ? 4.294 8.115 5.518 1.00 77.56 80 LYS A C 1
ATOM 584 O O . LYS A 1 80 ? 4.934 8.286 6.552 1.00 77.56 80 LYS A O 1
ATOM 589 N N . TYR A 1 81 ? 4.016 6.920 5.010 1.00 80.06 81 TYR A N 1
ATOM 590 C CA . TYR A 1 81 ? 4.468 5.659 5.593 1.00 80.06 81 TYR A CA 1
ATOM 591 C C . TYR A 1 81 ? 5.670 5.124 4.813 1.00 80.06 81 TYR A C 1
ATOM 593 O O . TYR A 1 81 ? 5.708 5.230 3.587 1.00 80.06 81 TYR A O 1
ATOM 601 N N . ILE A 1 82 ? 6.658 4.573 5.520 1.00 84.56 82 ILE A N 1
ATOM 602 C CA . ILE A 1 82 ? 7.794 3.866 4.919 1.00 84.56 82 ILE A CA 1
ATOM 603 C C . ILE A 1 82 ? 7.703 2.424 5.404 1.00 84.56 82 ILE A C 1
ATOM 605 O O . ILE A 1 82 ? 8.013 2.134 6.558 1.00 84.56 82 ILE A O 1
ATOM 609 N N . ILE A 1 83 ? 7.240 1.546 4.518 1.00 86.88 83 ILE A N 1
ATOM 610 C CA . ILE A 1 83 ? 6.955 0.139 4.806 1.00 86.88 83 ILE A CA 1
ATOM 611 C C . ILE A 1 83 ? 7.864 -0.707 3.924 1.00 86.88 83 ILE A C 1
ATOM 613 O O . ILE A 1 83 ? 7.939 -0.473 2.715 1.00 86.88 83 ILE A O 1
ATOM 617 N N . ALA A 1 84 ? 8.566 -1.677 4.510 1.00 87.81 84 ALA A N 1
ATOM 618 C CA . ALA A 1 84 ? 9.318 -2.632 3.711 1.00 87.81 84 ALA A CA 1
ATOM 619 C C . ALA A 1 84 ? 8.351 -3.634 3.064 1.00 87.81 84 ALA A C 1
ATOM 621 O O . ALA A 1 84 ? 7.351 -4.009 3.666 1.00 87.81 84 ALA A O 1
ATOM 622 N N . ILE A 1 85 ? 8.657 -4.110 1.854 1.00 87.94 85 ILE A N 1
ATOM 623 C CA . ILE A 1 85 ? 7.788 -5.061 1.131 1.00 87.94 85 ILE A CA 1
ATOM 624 C C . ILE A 1 85 ? 7.519 -6.320 1.975 1.00 87.94 85 ILE A C 1
ATOM 626 O O . ILE A 1 85 ? 6.387 -6.787 2.038 1.00 87.94 85 ILE A O 1
ATOM 630 N N . LYS A 1 86 ? 8.530 -6.803 2.710 1.00 88.44 86 LYS A N 1
ATOM 631 C CA . LYS A 1 86 ? 8.412 -7.939 3.641 1.00 88.44 86 LYS A CA 1
ATOM 632 C C . LYS A 1 86 ? 7.353 -7.754 4.738 1.00 88.44 86 LYS A C 1
ATOM 634 O O . LYS A 1 86 ? 6.868 -8.739 5.279 1.00 88.44 86 LYS A O 1
ATOM 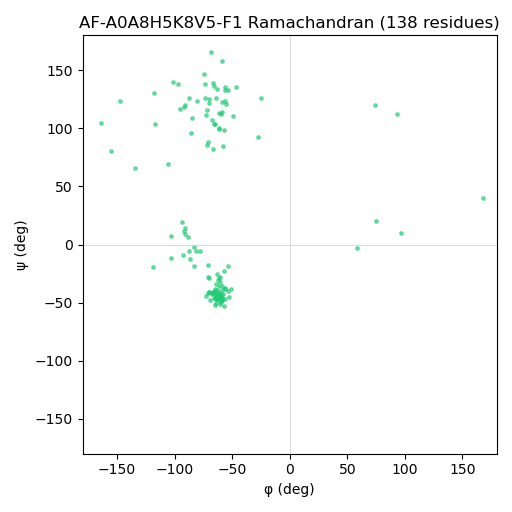639 N N . ASP A 1 87 ? 6.991 -6.511 5.059 1.00 91.00 87 ASP A N 1
ATOM 640 C CA . ASP A 1 87 ? 6.017 -6.199 6.105 1.00 91.00 87 ASP A CA 1
ATOM 641 C C . ASP A 1 87 ? 4.576 -6.187 5.560 1.00 91.00 87 ASP A C 1
ATOM 643 O O . ASP A 1 87 ? 3.630 -6.078 6.335 1.00 91.00 87 ASP A O 1
ATOM 647 N N . PHE A 1 88 ? 4.369 -6.333 4.243 1.00 93.38 88 PHE A N 1
ATOM 648 C CA . PHE A 1 88 ? 3.028 -6.280 3.647 1.00 93.38 88 PHE A CA 1
ATOM 649 C C . PHE A 1 88 ? 2.142 -7.429 4.135 1.00 93.38 88 PHE A C 1
ATOM 651 O O . PHE A 1 88 ? 0.998 -7.191 4.521 1.00 93.38 88 PHE A O 1
ATOM 658 N N . ILE A 1 89 ? 2.674 -8.656 4.147 1.00 95.06 89 ILE A N 1
ATOM 659 C CA . ILE A 1 89 ? 1.947 -9.843 4.617 1.00 95.06 89 ILE A CA 1
ATOM 660 C C . ILE A 1 89 ? 1.648 -9.732 6.123 1.00 95.06 89 ILE A C 1
ATOM 662 O O . ILE A 1 89 ? 0.468 -9.782 6.467 1.00 95.06 89 ILE A O 1
ATOM 666 N N . PRO A 1 90 ? 2.631 -9.466 7.013 1.00 94.69 90 PRO A N 1
ATOM 667 C CA . PRO A 1 90 ? 2.356 -9.255 8.436 1.00 94.69 90 PRO A CA 1
ATOM 668 C C . PRO A 1 90 ? 1.293 -8.184 8.721 1.00 94.69 90 PRO A C 1
ATOM 670 O O . PRO A 1 90 ? 0.445 -8.362 9.595 1.00 94.69 90 PRO A O 1
ATOM 673 N N . LEU A 1 91 ? 1.301 -7.069 7.979 1.00 94.19 91 LEU A N 1
ATOM 674 C CA . LEU A 1 91 ? 0.289 -6.021 8.133 1.00 94.19 91 LEU A CA 1
ATOM 675 C C . LEU A 1 91 ? -1.098 -6.490 7.686 1.00 94.19 91 LEU A C 1
ATOM 677 O O . LEU A 1 91 ? -2.083 -6.202 8.364 1.00 94.19 91 LEU A O 1
ATOM 681 N N . ALA A 1 92 ? -1.186 -7.213 6.569 1.00 95.00 92 ALA A N 1
ATOM 682 C CA . ALA A 1 92 ? -2.444 -7.767 6.082 1.00 95.00 92 ALA A CA 1
ATOM 683 C C . ALA A 1 92 ? -3.022 -8.814 7.051 1.00 95.00 92 ALA A C 1
ATOM 685 O O . ALA A 1 92 ? -4.218 -8.785 7.337 1.00 95.00 92 ALA A O 1
ATOM 686 N N . GLU A 1 93 ? -2.181 -9.688 7.608 1.00 95.25 93 GLU A N 1
ATOM 687 C CA . GLU A 1 93 ? -2.580 -10.669 8.623 1.00 95.25 93 GLU A CA 1
ATOM 688 C C . GLU A 1 93 ? -3.089 -9.990 9.899 1.00 95.25 93 GLU A C 1
ATOM 690 O O . GLU A 1 93 ? -4.126 -10.380 10.434 1.00 95.25 93 GLU A O 1
ATOM 695 N N . TYR A 1 94 ? -2.416 -8.927 10.355 1.00 94.31 94 TYR A N 1
ATOM 696 C CA . TYR A 1 94 ? -2.866 -8.146 11.508 1.00 94.31 94 TYR A CA 1
ATOM 697 C C . TYR A 1 94 ? -4.239 -7.500 11.272 1.00 94.31 94 TYR A C 1
ATOM 699 O O . TYR A 1 94 ? -5.118 -7.557 12.132 1.00 94.31 94 TYR A O 1
ATOM 707 N N . ILE A 1 95 ? -4.435 -6.904 10.092 1.00 94.31 95 ILE A N 1
ATOM 708 C CA . ILE A 1 95 ? -5.714 -6.329 9.649 1.00 94.31 95 ILE A CA 1
ATOM 709 C C . ILE A 1 95 ? -6.807 -7.404 9.646 1.00 94.31 95 ILE A C 1
ATOM 711 O O . ILE A 1 95 ? -7.894 -7.161 10.159 1.00 94.31 95 ILE A O 1
ATOM 715 N N . PHE A 1 96 ? -6.518 -8.591 9.110 1.00 92.81 96 PHE A N 1
ATOM 716 C CA . PHE A 1 96 ? -7.468 -9.703 9.044 1.00 92.81 96 PHE A CA 1
ATOM 717 C C . PHE A 1 96 ? -7.847 -10.249 10.428 1.00 92.81 96 PHE A C 1
ATOM 719 O O . PHE A 1 96 ? -9.014 -10.540 10.681 1.00 92.81 96 PHE A O 1
ATOM 726 N N . ALA A 1 97 ? -6.876 -10.367 11.335 1.00 92.56 97 ALA A N 1
ATOM 727 C CA . ALA A 1 97 ? -7.108 -10.817 12.706 1.00 92.56 97 ALA A CA 1
ATOM 728 C C . ALA A 1 97 ? -7.850 -9.773 13.562 1.00 92.56 97 ALA A C 1
ATOM 730 O O . ALA A 1 97 ? -8.397 -10.106 14.619 1.00 92.56 97 ALA A O 1
ATOM 731 N N . SER A 1 98 ? -7.873 -8.509 13.129 1.00 89.81 98 SER A N 1
ATOM 732 C CA . SER A 1 98 ? -8.581 -7.448 13.830 1.00 89.81 98 SER A CA 1
ATOM 733 C C . SER A 1 98 ? -10.093 -7.621 13.720 1.00 89.81 98 SER A C 1
ATOM 735 O O . SER A 1 98 ? -10.675 -7.660 12.640 1.00 89.81 98 SER A O 1
ATOM 737 N N . THR A 1 99 ? -10.760 -7.660 14.871 1.00 83.88 99 THR A N 1
ATOM 738 C CA . THR A 1 99 ? -12.229 -7.701 14.951 1.00 83.88 99 THR A CA 1
ATOM 739 C C . THR A 1 99 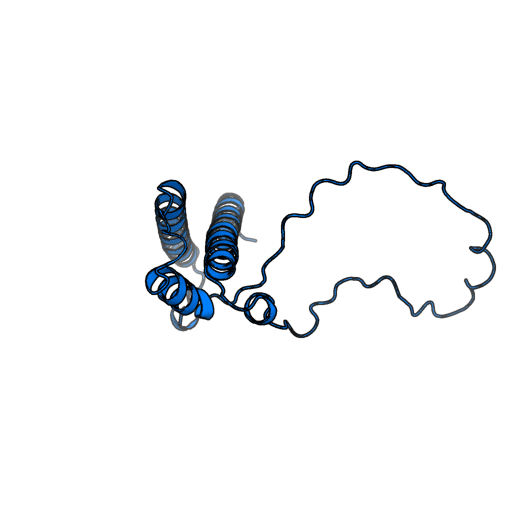? -12.850 -6.309 15.082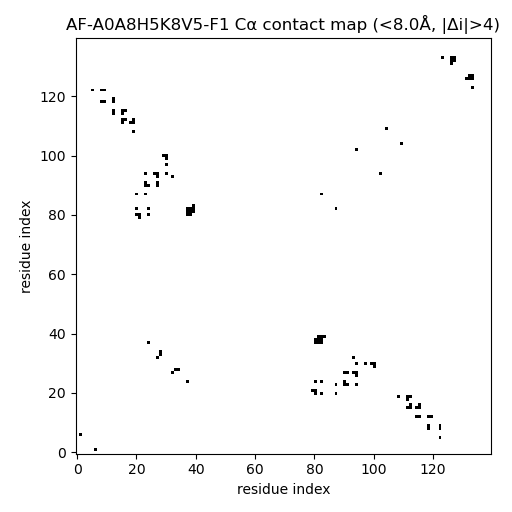 1.00 83.88 99 THR A C 1
ATOM 741 O O . THR A 1 99 ? -14.074 -6.172 15.014 1.00 83.88 99 THR A O 1
ATOM 744 N N . LYS A 1 100 ? -12.031 -5.266 15.296 1.00 84.81 100 LYS A N 1
ATOM 745 C CA . LYS A 1 100 ? -12.464 -3.875 15.487 1.00 84.81 100 LYS A CA 1
ATOM 746 C C . LYS A 1 100 ? -11.418 -2.900 14.917 1.00 84.81 100 LYS A C 1
ATOM 748 O O . LYS A 1 100 ? -10.286 -2.908 15.393 1.00 84.81 100 LYS A O 1
ATOM 753 N N . PRO A 1 101 ? -11.787 -1.996 13.992 1.00 84.50 101 PRO A N 1
ATOM 754 C CA . PRO A 1 101 ? -13.088 -1.879 13.326 1.00 84.50 101 PRO A CA 1
ATOM 755 C C . PRO A 1 101 ? -13.363 -3.060 12.382 1.00 84.50 101 PRO A C 1
ATOM 757 O O . PRO A 1 101 ? -12.455 -3.807 12.041 1.00 84.50 101 PRO A O 1
ATOM 760 N N . LEU A 1 102 ? -14.614 -3.218 11.942 1.00 86.62 102 LEU A N 1
ATOM 761 C CA . LEU A 1 102 ? -14.928 -4.140 10.851 1.00 86.62 102 LEU A CA 1
ATOM 762 C C . LEU A 1 102 ? -14.408 -3.531 9.542 1.00 86.62 102 LEU A C 1
ATOM 764 O O . LEU A 1 102 ? -14.849 -2.455 9.134 1.00 86.62 102 LEU A O 1
ATOM 768 N N . ILE A 1 103 ? -13.446 -4.194 8.908 1.00 88.69 103 ILE A N 1
ATOM 769 C CA . ILE A 1 103 ? -12.752 -3.665 7.733 1.00 88.69 103 ILE A CA 1
ATOM 770 C C . ILE A 1 103 ? -13.423 -4.218 6.485 1.00 88.69 103 ILE A C 1
ATOM 772 O O . ILE A 1 103 ? -13.398 -5.419 6.229 1.00 88.69 103 ILE A O 1
ATOM 776 N N . SER A 1 104 ? -13.996 -3.331 5.676 1.00 89.50 104 SER A N 1
ATOM 777 C CA . SER A 1 104 ? -14.399 -3.672 4.315 1.00 89.50 104 SER A CA 1
ATOM 778 C C . SER A 1 104 ? -13.248 -3.350 3.371 1.00 89.50 104 SER A C 1
ATOM 780 O O . SER A 1 104 ? -12.868 -2.187 3.238 1.00 89.50 104 SER A O 1
ATOM 782 N N . VAL A 1 105 ? -12.713 -4.361 2.687 1.00 90.50 105 VAL A N 1
ATOM 783 C CA . VAL A 1 105 ? -11.662 -4.162 1.682 1.00 90.50 105 VAL A CA 1
ATOM 784 C C . VAL A 1 105 ? -12.259 -3.452 0.457 1.00 90.50 105 VAL A C 1
ATOM 786 O O . VAL A 1 105 ? -13.211 -3.966 -0.136 1.00 90.50 105 VAL A O 1
ATOM 789 N N . PRO A 1 106 ? -11.753 -2.271 0.054 1.00 93.88 106 PRO A N 1
ATOM 790 C CA . PRO A 1 106 ? -12.250 -1.582 -1.133 1.00 93.88 106 PRO A CA 1
ATOM 791 C C . PRO A 1 106 ? -11.921 -2.360 -2.411 1.00 93.88 106 PRO A C 1
ATOM 793 O O . PRO A 1 106 ? -10.794 -2.817 -2.582 1.00 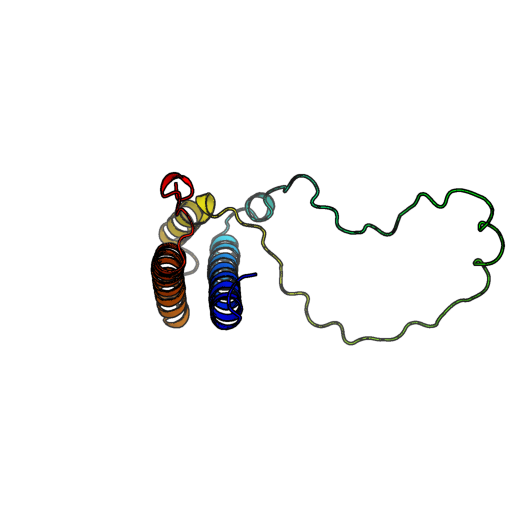93.88 106 PRO A O 1
ATOM 796 N N . LYS A 1 107 ? -12.862 -2.437 -3.361 1.00 94.62 107 LYS A N 1
ATOM 797 C CA . LYS A 1 107 ? -12.626 -3.076 -4.675 1.00 94.62 107 LYS A CA 1
ATOM 798 C C . LYS A 1 107 ? -11.437 -2.466 -5.422 1.00 94.62 107 LYS A C 1
ATOM 800 O O . LYS A 1 107 ? -10.642 -3.190 -6.007 1.00 94.62 107 LYS A O 1
ATOM 805 N N . SER A 1 108 ? -11.270 -1.149 -5.316 1.00 93.94 108 SER A N 1
ATOM 806 C CA . SER A 1 108 ? -10.144 -0.425 -5.911 1.00 93.94 108 SER A CA 1
ATOM 807 C C . SER A 1 108 ? -8.783 -0.890 -5.391 1.00 93.94 108 SER A C 1
ATOM 809 O O . SER A 1 108 ? -7.794 -0.794 -6.116 1.00 93.94 108 SER A O 1
ATOM 811 N N . LEU A 1 109 ? -8.706 -1.404 -4.156 1.00 94.62 109 LEU A N 1
ATOM 812 C CA . LEU A 1 109 ? -7.475 -1.990 -3.636 1.00 94.62 109 LEU A CA 1
ATOM 813 C C . LEU A 1 109 ? -7.157 -3.297 -4.362 1.00 94.62 109 LEU A C 1
ATOM 815 O O . LEU A 1 109 ? -6.026 -3.462 -4.803 1.00 94.62 109 LEU A O 1
ATOM 819 N N . ALA A 1 110 ? -8.140 -4.189 -4.514 1.00 94.12 110 ALA A N 1
ATOM 820 C CA . ALA A 1 110 ? -7.961 -5.449 -5.234 1.00 94.12 110 ALA A CA 1
ATOM 821 C C . ALA A 1 110 ? -7.517 -5.195 -6.685 1.00 94.12 110 ALA A C 1
ATOM 823 O O . ALA A 1 110 ? -6.483 -5.702 -7.104 1.00 94.12 110 ALA A O 1
ATOM 824 N N . GLU A 1 111 ? -8.197 -4.286 -7.391 1.00 95.94 111 GLU A N 1
ATOM 825 C CA . GLU A 1 111 ? -7.813 -3.865 -8.747 1.00 95.94 111 GLU A CA 1
ATOM 826 C C . GLU A 1 111 ? -6.398 -3.265 -8.804 1.00 95.94 111 GLU A C 1
ATOM 828 O O . GLU A 1 111 ? -5.671 -3.441 -9.781 1.00 95.94 111 GLU A O 1
ATOM 833 N N . THR A 1 112 ? -5.992 -2.534 -7.761 1.00 95.69 112 THR A N 1
ATOM 834 C CA . THR A 1 112 ? -4.636 -1.978 -7.669 1.00 95.69 112 THR A CA 1
ATOM 835 C C . THR A 1 112 ? -3.604 -3.080 -7.451 1.00 95.69 112 THR A C 1
ATOM 837 O O . THR A 1 112 ? -2.561 -3.044 -8.094 1.00 95.69 112 THR A O 1
ATOM 840 N N . ILE A 1 113 ? -3.889 -4.079 -6.612 1.00 94.62 113 ILE A N 1
ATOM 841 C CA . ILE A 1 113 ? -3.014 -5.242 -6.409 1.00 94.62 113 ILE A CA 1
ATOM 842 C C . ILE A 1 113 ? -2.862 -6.027 -7.717 1.00 94.62 113 ILE A C 1
ATOM 844 O O . ILE A 1 113 ? -1.733 -6.293 -8.131 1.00 94.62 113 ILE A O 1
ATOM 848 N N . ASP A 1 114 ? -3.964 -6.311 -8.415 1.00 95.12 114 ASP A N 1
ATOM 849 C CA . ASP A 1 114 ? -3.937 -6.993 -9.715 1.00 95.12 114 ASP A CA 1
ATOM 850 C C . ASP A 1 114 ? -3.098 -6.213 -10.735 1.00 95.12 114 ASP A C 1
ATOM 852 O O . ASP A 1 114 ? -2.274 -6.786 -11.453 1.00 95.12 114 ASP A O 1
ATOM 856 N N . ARG A 1 115 ? -3.244 -4.881 -10.758 1.00 92.81 115 ARG A N 1
ATOM 857 C CA . ARG A 1 115 ? -2.444 -4.000 -11.616 1.00 92.81 115 ARG A CA 1
ATOM 858 C C . ARG A 1 115 ? -0.957 -4.045 -11.260 1.00 92.81 115 ARG A C 1
ATOM 860 O O . ARG A 1 115 ? -0.141 -4.134 -12.174 1.00 92.81 115 ARG A O 1
ATOM 867 N N . VAL A 1 116 ? -0.589 -4.029 -9.975 1.00 93.06 116 VAL A N 1
ATOM 868 C CA . VAL A 1 116 ? 0.813 -4.159 -9.526 1.00 93.06 116 VAL A CA 1
ATOM 869 C C . VAL A 1 116 ? 1.413 -5.477 -10.003 1.00 93.06 116 VAL A C 1
ATOM 871 O O . VAL A 1 116 ? 2.508 -5.470 -10.567 1.00 93.06 116 VAL A O 1
ATOM 874 N N . ILE A 1 117 ? 0.694 -6.587 -9.810 1.00 91.12 117 ILE A N 1
ATOM 875 C CA . ILE A 1 117 ? 1.137 -7.925 -10.221 1.00 91.12 117 ILE A CA 1
ATOM 876 C C . ILE A 1 117 ? 1.332 -7.959 -11.737 1.00 91.12 117 ILE A C 1
ATOM 878 O O . ILE A 1 117 ? 2.416 -8.296 -12.213 1.00 91.12 117 ILE A O 1
ATOM 882 N N . TYR A 1 118 ? 0.326 -7.517 -12.496 1.00 90.44 118 TYR A N 1
ATOM 883 C CA . TYR A 1 118 ? 0.385 -7.485 -13.955 1.00 90.44 118 TYR A CA 1
ATOM 884 C C . TYR A 1 118 ? 1.549 -6.630 -14.476 1.00 90.44 118 TYR A C 1
ATOM 886 O O . TYR A 1 118 ? 2.295 -7.061 -15.358 1.00 90.44 118 TYR A O 1
ATOM 894 N N . MET A 1 119 ? 1.738 -5.429 -13.922 1.00 88.12 119 MET A N 1
ATOM 895 C CA . MET A 1 119 ? 2.823 -4.525 -14.316 1.00 88.12 119 MET A CA 1
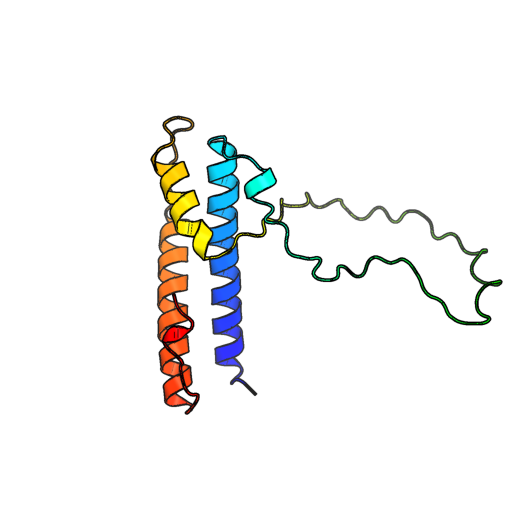ATOM 896 C C . MET A 1 119 ? 4.198 -5.104 -13.993 1.00 88.12 119 MET A C 1
ATOM 898 O O . MET A 1 119 ? 5.101 -4.993 -14.821 1.00 88.12 119 MET A O 1
ATOM 902 N N . ARG A 1 120 ? 4.357 -5.759 -12.838 1.00 86.44 120 ARG A N 1
ATOM 903 C CA . ARG A 1 120 ? 5.611 -6.416 -12.456 1.00 86.44 120 ARG A CA 1
ATOM 904 C C . ARG A 1 120 ? 5.951 -7.563 -13.407 1.00 86.44 120 ARG A C 1
ATOM 906 O O . ARG A 1 120 ? 7.052 -7.580 -13.951 1.00 86.44 120 ARG A O 1
ATOM 913 N N . SER A 1 121 ? 5.001 -8.465 -13.663 1.00 84.50 121 SER A N 1
ATOM 914 C CA . SER A 1 121 ? 5.201 -9.596 -14.578 1.00 84.50 121 SER A CA 1
ATOM 915 C C . SER A 1 121 ? 5.508 -9.131 -16.001 1.00 84.50 121 SER A C 1
ATOM 917 O O . SER A 1 121 ? 6.437 -9.627 -16.635 1.00 84.50 121 SER A O 1
ATOM 919 N N . ARG A 1 122 ? 4.769 -8.131 -16.497 1.00 84.19 122 ARG A N 1
ATOM 920 C CA . ARG A 1 122 ? 4.988 -7.572 -17.834 1.00 84.19 122 ARG A CA 1
ATOM 921 C C . ARG A 1 122 ? 6.349 -6.896 -17.954 1.00 84.19 122 ARG A C 1
ATOM 923 O O . ARG A 1 122 ? 7.016 -7.069 -18.966 1.00 84.19 122 ARG A O 1
ATOM 930 N N . PHE A 1 123 ? 6.759 -6.128 -16.947 1.00 79.19 123 PHE A N 1
ATOM 931 C CA . PHE A 1 123 ? 8.054 -5.454 -16.970 1.00 79.19 123 PHE A CA 1
ATOM 932 C C . PHE A 1 123 ? 9.216 -6.454 -16.953 1.00 79.19 123 PHE A C 1
ATOM 934 O O . PHE A 1 123 ? 10.180 -6.246 -17.683 1.00 79.19 123 PHE A O 1
ATOM 941 N N . GLY A 1 124 ? 9.101 -7.551 -16.193 1.00 75.12 124 GLY A N 1
ATOM 942 C CA . GLY A 1 124 ? 10.060 -8.662 -16.236 1.00 75.12 124 GLY A CA 1
ATOM 943 C C . GLY A 1 124 ? 10.198 -9.244 -17.644 1.00 75.12 124 GLY A C 1
ATOM 944 O O . GLY A 1 124 ? 11.290 -9.232 -18.204 1.00 75.12 124 GLY A O 1
ATOM 945 N N . ALA A 1 125 ? 9.075 -9.607 -18.273 1.00 76.19 125 ALA A N 1
ATOM 946 C CA . ALA A 1 125 ? 9.069 -10.127 -19.643 1.00 76.19 125 ALA A CA 1
ATOM 947 C C . ALA A 1 125 ? 9.666 -9.137 -20.666 1.00 76.19 125 ALA A C 1
ATOM 949 O O . ALA A 1 125 ? 10.409 -9.528 -21.563 1.00 76.19 125 ALA A O 1
ATOM 950 N N . GLN A 1 126 ? 9.385 -7.837 -20.522 1.00 74.38 126 GLN A N 1
ATOM 951 C CA . GLN A 1 126 ? 9.940 -6.805 -21.405 1.00 74.38 126 GLN A CA 1
ATOM 952 C C . GLN A 1 126 ? 11.445 -6.568 -21.186 1.00 74.38 126 GLN A C 1
ATOM 954 O O . GLN A 1 126 ? 12.132 -6.146 -22.115 1.00 74.38 126 GLN A O 1
ATOM 959 N N . LEU A 1 127 ? 11.974 -6.807 -19.982 1.00 73.69 127 LEU A N 1
ATOM 960 C CA . LEU A 1 127 ? 13.416 -6.742 -19.726 1.00 73.69 127 LEU A CA 1
ATOM 961 C C . LEU A 1 127 ? 14.159 -7.909 -20.384 1.00 73.69 127 LEU A C 1
ATOM 963 O O . LEU A 1 127 ? 15.201 -7.672 -20.998 1.00 73.69 127 LEU A O 1
ATOM 967 N N . GLU A 1 128 ? 13.601 -9.120 -20.319 1.00 73.69 128 GLU A N 1
ATOM 968 C CA . GLU A 1 128 ? 14.144 -10.300 -21.008 1.00 73.69 128 GLU A CA 1
ATOM 969 C C . GLU A 1 128 ? 14.172 -10.097 -22.530 1.00 73.69 128 GLU A C 1
ATOM 971 O O . GLU A 1 128 ? 15.199 -10.327 -23.167 1.00 73.69 128 GLU A O 1
ATOM 976 N N . GLU A 1 129 ? 13.082 -9.579 -23.112 1.00 71.12 129 GLU A N 1
ATOM 977 C CA . GLU A 1 129 ? 12.980 -9.286 -24.552 1.00 71.12 129 GLU A CA 1
ATOM 978 C C . GLU A 1 129 ? 14.032 -8.263 -25.021 1.00 71.12 129 GLU A C 1
ATOM 980 O O . GLU A 1 129 ? 14.539 -8.335 -26.142 1.00 71.12 129 GLU A O 1
ATOM 985 N N . HIS A 1 130 ? 14.410 -7.324 -24.150 1.00 69.19 130 HIS A N 1
ATOM 986 C CA . HIS A 1 130 ? 15.445 -6.326 -24.423 1.00 69.19 130 HIS A CA 1
ATOM 987 C C . HIS A 1 130 ? 16.859 -6.746 -23.975 1.00 69.19 130 HIS A C 1
ATOM 989 O O . HIS A 1 130 ? 17.771 -5.916 -23.993 1.00 69.19 130 HIS A O 1
ATOM 995 N N . GLY A 1 131 ? 17.063 -8.023 -23.623 1.00 66.12 131 GLY A N 1
ATOM 996 C CA . GLY A 1 131 ? 18.378 -8.606 -23.339 1.00 66.12 131 GLY A CA 1
ATOM 997 C C . GLY A 1 131 ? 18.985 -8.200 -21.994 1.00 66.12 131 GLY A C 1
ATOM 998 O O . GLY A 1 131 ? 20.202 -8.283 -21.824 1.00 66.12 131 GLY A O 1
ATOM 999 N N . ALA A 1 132 ? 18.170 -7.726 -21.049 1.00 62.91 132 ALA A N 1
ATOM 1000 C CA . ALA A 1 132 ? 18.604 -7.497 -19.678 1.00 62.91 132 ALA A CA 1
ATOM 1001 C C . ALA A 1 132 ? 18.423 -8.784 -18.858 1.00 62.91 132 ALA A C 1
ATOM 1003 O O . ALA A 1 132 ? 17.330 -9.339 -18.808 1.00 62.91 132 ALA A O 1
ATOM 1004 N N . GLU A 1 133 ? 19.488 -9.242 -18.198 1.00 56.78 133 GLU A N 1
ATOM 1005 C CA . GLU A 1 133 ? 19.450 -10.387 -17.280 1.00 56.78 133 GLU A CA 1
ATOM 1006 C C . GLU A 1 133 ? 18.471 -10.109 -16.126 1.00 56.78 133 GLU A C 1
ATOM 1008 O O . GLU A 1 133 ? 18.710 -9.232 -15.286 1.00 56.78 133 GLU A O 1
ATOM 1013 N N . VAL A 1 134 ? 17.364 -10.852 -16.075 1.00 58.28 134 VAL A N 1
ATOM 1014 C CA . VAL A 1 134 ? 16.425 -10.823 -14.950 1.00 58.28 134 VAL A CA 1
ATOM 1015 C C . VAL A 1 134 ? 16.943 -11.788 -13.887 1.00 58.28 134 VAL A C 1
ATOM 1017 O O . VAL A 1 134 ? 16.958 -13.000 -14.066 1.00 58.28 134 VAL A O 1
ATOM 1020 N N . ASN A 1 135 ? 17.436 -11.249 -12.771 1.00 57.59 135 ASN A N 1
ATOM 1021 C CA . ASN A 1 135 ? 17.847 -12.072 -11.638 1.00 57.59 135 ASN A CA 1
ATOM 1022 C C . ASN A 1 135 ? 16.633 -12.372 -10.750 1.00 57.59 135 ASN A C 1
ATOM 1024 O O . ASN A 1 135 ? 16.318 -11.587 -9.847 1.00 57.59 135 ASN A O 1
ATOM 1028 N N . ASP A 1 136 ? 16.014 -13.533 -10.973 1.00 57.59 136 ASP A N 1
ATOM 1029 C CA . ASP A 1 136 ? 14.869 -14.069 -10.212 1.00 57.59 136 ASP A CA 1
ATOM 1030 C C . ASP A 1 136 ? 15.100 -14.133 -8.691 1.00 57.59 136 ASP A C 1
ATOM 1032 O O . ASP A 1 136 ? 14.157 -14.203 -7.907 1.00 57.59 136 ASP A O 1
ATOM 1036 N N . LYS A 1 137 ? 16.357 -14.077 -8.228 1.00 50.12 137 LYS A N 1
ATOM 1037 C CA . LYS A 1 137 ? 16.698 -14.120 -6.794 1.00 50.12 137 LYS A CA 1
ATOM 1038 C C . LYS A 1 137 ? 16.487 -12.799 -6.056 1.00 50.12 137 LYS A C 1
ATOM 1040 O O . LYS A 1 137 ? 16.670 -12.758 -4.844 1.00 50.12 137 LYS A O 1
ATOM 1045 N N . SER A 1 138 ? 16.142 -11.726 -6.763 1.00 49.16 138 SER A N 1
ATOM 1046 C CA . SER A 1 138 ? 15.890 -10.411 -6.153 1.00 49.16 138 SER A CA 1
ATOM 1047 C C . SER A 1 138 ? 14.478 -10.294 -5.556 1.00 49.16 138 SER A C 1
ATOM 1049 O O . SER A 1 138 ? 14.159 -9.277 -4.941 1.00 49.16 138 SER A O 1
ATOM 1051 N N . ASP A 1 139 ? 13.650 -11.325 -5.760 1.00 44.12 139 ASP A N 1
ATOM 1052 C CA . ASP A 1 139 ? 12.203 -11.335 -5.529 1.00 44.12 139 ASP A CA 1
ATOM 1053 C C . ASP A 1 139 ? 11.758 -12.067 -4.247 1.00 44.12 139 ASP A C 1
ATOM 1055 O O . ASP A 1 139 ? 10.554 -12.213 -4.028 1.00 44.12 139 ASP A O 1
ATOM 1059 N N . ALA A 1 140 ? 12.699 -12.489 -3.392 1.00 32.94 140 ALA A N 1
ATOM 1060 C CA . ALA A 1 140 ? 12.427 -13.129 -2.098 1.00 32.94 140 ALA A CA 1
ATOM 1061 C C . ALA A 1 140 ? 12.647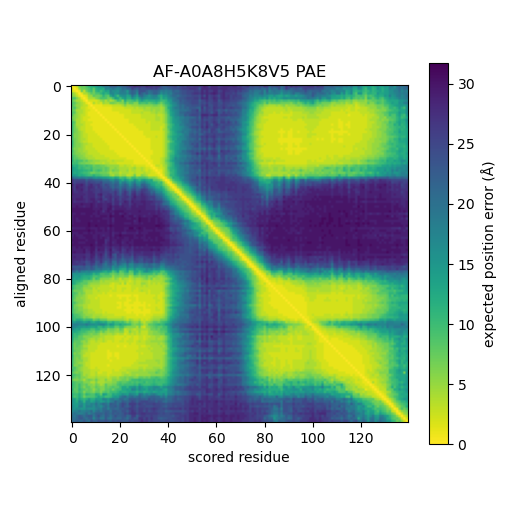 -12.180 -0.907 1.00 32.94 140 ALA A C 1
ATOM 1063 O O . ALA A 1 140 ? 13.711 -11.519 -0.855 1.00 32.94 140 ALA A O 1
#